Protein AF-A0A2E1ZW42-F1 (afdb_monomer)

Sequence (97 aa):
MIDSKKINEKFRSLNDRINKIEDSFGEETVQDLMTRVEVSLNSFLIDFKELSTKSFNLYWEKQESLKFENNDKIDNELDDK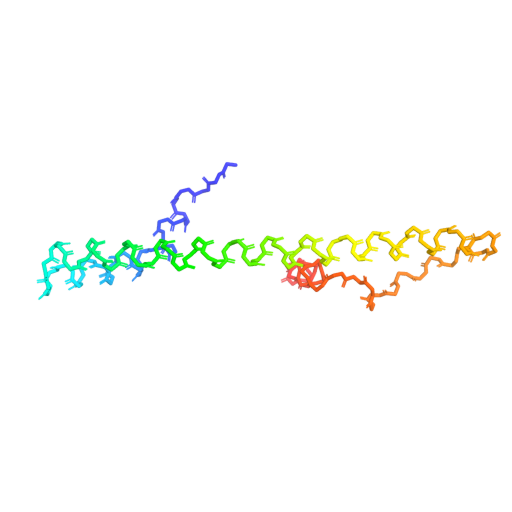NVPKFISDYNRDDSKK

pLDDT: mean 74.79, std 15.27, range [40.47, 92.5]

Radius of gyration: 22.0 Å; Cα contacts (8 Å, |Δi|>4): 14; chains: 1; bounding box: 38×26×65 Å

Foldseek 3Di:
DDDVVVVCVVCVVVVVVLVVCCVVPNPVVSVVVVVVVVVVVVVVVVVVVVVVVVLVVVLVVVVVVVVVVVPDDDDPPPPPVSDPPVVVVVVVVVVVD

Mean predicted aligned error: 14.32 Å

Solvent-accessible surface area (backbone atoms only — not comparable to full-atom values): 5767 Å² total; per-residue (Å²): 130,86,61,64,66,64,50,49,61,70,44,40,70,54,53,58,48,53,51,53,47,25,78,73,61,37,62,69,54,43,53,55,50,50,52,52,51,52,55,52,49,52,51,51,52,52,54,49,50,52,54,50,50,52,54,50,51,55,47,50,55,51,54,53,53,53,61,70,68,43,85,66,76,84,73,90,70,84,64,72,89,72,53,57,67,72,58,52,55,52,55,59,56,63,76,72,109

Secondary structure (DSSP, 8-state):
---HHHHHHHHHHHHHHHHHHHHHH-HHHHHHHHHHHHHHHHHHHHHHHHHHHHHHHHHHHHHHHHHHHTTS-------GGGS-HHHHHHHHHHTT-

Structure (mmCIF, N/CA/C/O backbone):
data_AF-A0A2E1ZW42-F1
#
_entry.id   AF-A0A2E1ZW42-F1
#
loop_
_atom_site.group_PDB
_atom_site.id
_atom_site.type_symbol
_atom_site.label_atom_id
_atom_site.label_alt_id
_atom_site.label_comp_id
_atom_site.label_asym_id
_atom_site.label_entity_id
_atom_site.label_seq_id
_atom_site.pdbx_PDB_ins_code
_atom_site.Cartn_x
_atom_site.Cartn_y
_atom_site.Cartn_z
_atom_site.occupancy
_atom_site.B_iso_or_equiv
_atom_site.auth_seq_id
_atom_site.auth_comp_id
_atom_site.auth_asym_id
_atom_site.auth_atom_id
_atom_site.pdbx_PDB_model_num
ATOM 1 N N . MET A 1 1 ? -11.634 15.282 -12.043 1.00 54.09 1 MET A N 1
ATOM 2 C CA . MET A 1 1 ? -11.901 15.641 -10.635 1.00 54.09 1 MET A CA 1
ATOM 3 C C . MET A 1 1 ? -12.192 14.351 -9.893 1.00 54.09 1 MET A C 1
ATOM 5 O O . MET A 1 1 ? -13.005 13.573 -10.374 1.00 54.09 1 MET A O 1
ATOM 9 N N . ILE A 1 2 ? -11.446 14.063 -8.830 1.00 53.91 2 ILE A N 1
ATOM 10 C CA . ILE A 1 2 ? -11.617 12.833 -8.053 1.00 53.91 2 ILE A CA 1
ATOM 11 C C . ILE A 1 2 ? -12.997 12.877 -7.377 1.00 53.91 2 ILE A C 1
ATOM 13 O O . ILE A 1 2 ? -13.345 13.880 -6.760 1.00 53.91 2 ILE A O 1
ATOM 17 N N . ASP A 1 3 ? -13.792 11.817 -7.534 1.00 79.56 3 ASP A N 1
ATOM 18 C CA . ASP A 1 3 ? -15.145 11.734 -6.977 1.00 79.56 3 ASP A CA 1
ATOM 19 C C . ASP A 1 3 ? -15.088 11.330 -5.497 1.00 79.56 3 ASP A C 1
ATOM 21 O O . ASP A 1 3 ? -15.005 10.148 -5.146 1.00 79.56 3 ASP A O 1
ATOM 25 N N . SER A 1 4 ? -15.113 12.334 -4.619 1.00 71.00 4 SER A N 1
ATOM 26 C CA . SER A 1 4 ? -15.026 12.158 -3.167 1.00 71.00 4 SER A CA 1
ATOM 27 C C . SER A 1 4 ? -16.133 11.262 -2.599 1.00 71.00 4 SER A C 1
ATOM 29 O O . SER A 1 4 ? -15.921 10.614 -1.575 1.00 71.00 4 SER A O 1
ATOM 31 N N . LYS A 1 5 ? -17.299 11.165 -3.261 1.00 75.44 5 LYS A N 1
ATOM 32 C CA . LYS A 1 5 ? -18.389 10.273 -2.831 1.00 75.44 5 LYS A CA 1
ATOM 33 C C . LYS A 1 5 ? -18.022 8.806 -3.027 1.00 75.44 5 LYS A C 1
ATOM 35 O O . LYS A 1 5 ? -18.156 8.020 -2.093 1.00 75.44 5 LYS A O 1
ATOM 40 N N . LYS A 1 6 ? -17.486 8.455 -4.199 1.00 75.12 6 LYS A N 1
ATOM 41 C CA . LYS A 1 6 ? -17.002 7.093 -4.483 1.00 75.12 6 LYS A CA 1
ATOM 42 C C . LYS A 1 6 ? -15.848 6.681 -3.579 1.00 75.12 6 LYS A C 1
ATOM 44 O O . LYS A 1 6 ? -15.750 5.514 -3.209 1.00 75.12 6 LYS A O 1
ATOM 49 N N . ILE A 1 7 ? -14.975 7.625 -3.232 1.00 70.12 7 ILE A N 1
ATOM 50 C CA . ILE A 1 7 ? -13.908 7.390 -2.255 1.00 70.12 7 ILE A CA 1
ATOM 51 C C . ILE A 1 7 ? -14.524 7.045 -0.903 1.00 70.12 7 ILE A C 1
ATOM 53 O O . ILE A 1 7 ? -14.262 5.965 -0.377 1.00 70.12 7 ILE A O 1
ATOM 57 N 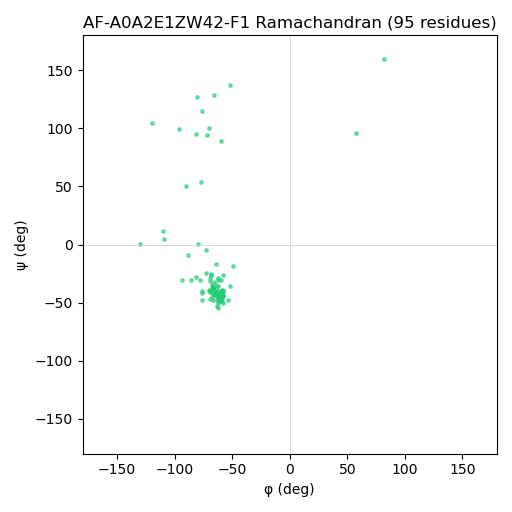N . ASN A 1 8 ? -15.404 7.900 -0.383 1.00 73.12 8 ASN A N 1
ATOM 58 C CA . ASN A 1 8 ? -16.034 7.664 0.912 1.00 73.12 8 ASN A CA 1
ATOM 59 C C . ASN A 1 8 ? -16.797 6.337 0.966 1.00 73.12 8 ASN A C 1
ATOM 61 O O . ASN A 1 8 ? -16.689 5.627 1.959 1.00 73.12 8 ASN A O 1
ATOM 65 N N . GLU A 1 9 ? -17.511 5.954 -0.094 1.00 81.38 9 GLU A N 1
ATOM 66 C CA . GLU A 1 9 ? -18.190 4.655 -0.150 1.00 81.38 9 GLU A CA 1
ATOM 67 C C . GLU A 1 9 ? -17.215 3.473 -0.100 1.00 81.38 9 GLU A C 1
ATOM 69 O O . GLU A 1 9 ? -17.447 2.525 0.650 1.00 81.38 9 GLU A O 1
ATOM 74 N N . LYS A 1 10 ? -16.100 3.533 -0.841 1.00 80.12 10 LYS A N 1
ATOM 75 C CA . LYS A 1 10 ? -15.092 2.460 -0.845 1.00 80.12 10 LYS A CA 1
ATOM 76 C C . LYS A 1 10 ? -14.367 2.320 0.492 1.00 80.12 10 LYS A C 1
ATOM 78 O O . LYS A 1 10 ? -14.071 1.200 0.901 1.00 80.12 10 LYS A O 1
ATOM 83 N N . PHE A 1 11 ? -14.096 3.432 1.173 1.00 81.69 11 PHE A N 1
ATOM 84 C CA . PHE A 1 11 ? -13.386 3.428 2.455 1.00 81.69 11 PHE A CA 1
ATOM 85 C C . PHE A 1 11 ? -14.305 3.275 3.667 1.00 81.69 11 PHE A C 1
ATOM 87 O O . PHE A 1 11 ? -13.815 3.014 4.762 1.00 81.69 11 PHE A O 1
ATOM 94 N N . ARG A 1 12 ? -15.630 3.343 3.488 1.00 83.81 12 ARG A N 1
ATOM 95 C CA . ARG A 1 12 ? -16.602 3.240 4.584 1.00 83.81 12 ARG A CA 1
ATOM 96 C C . ARG A 1 12 ? -16.405 1.990 5.435 1.00 83.81 12 ARG A C 1
ATOM 98 O O . ARG A 1 12 ? -16.301 2.099 6.646 1.00 83.81 12 ARG A O 1
ATOM 105 N N . SER A 1 13 ? -16.258 0.819 4.810 1.00 85.62 13 SER A N 1
ATOM 106 C CA . SER A 1 13 ? -16.031 -0.428 5.556 1.00 85.62 13 SER A CA 1
ATOM 107 C C . SER A 1 13 ? -14.726 -0.420 6.355 1.00 85.62 13 SER A C 1
ATOM 109 O O . SER A 1 13 ? -14.625 -1.157 7.335 1.00 85.62 13 SER A O 1
ATOM 111 N N . LEU A 1 14 ? -13.714 0.322 5.906 1.00 80.69 14 LEU A N 1
ATOM 112 C CA . LEU A 1 14 ? -12.443 0.441 6.608 1.00 80.69 14 LEU A CA 1
ATOM 113 C C . LEU A 1 14 ? -12.604 1.384 7.806 1.00 80.69 14 LEU A C 1
ATOM 115 O O . LEU A 1 14 ? -12.267 1.008 8.923 1.00 80.69 14 LEU A O 1
ATOM 119 N N . ASN A 1 15 ? -13.218 2.547 7.580 1.00 81.88 15 ASN A N 1
ATOM 120 C CA . ASN A 1 15 ? -13.515 3.535 8.616 1.00 81.88 15 ASN A CA 1
ATOM 121 C C . ASN A 1 15 ? -14.409 2.943 9.715 1.00 81.88 15 ASN A C 1
ATOM 123 O O . ASN A 1 15 ? -14.110 3.080 10.894 1.00 81.88 15 ASN A O 1
ATOM 127 N N . ASP A 1 16 ? -15.442 2.184 9.344 1.00 87.38 16 ASP A N 1
ATOM 128 C CA . ASP A 1 16 ? -16.326 1.506 10.297 1.00 87.38 16 ASP A CA 1
ATOM 129 C C . ASP A 1 16 ? -15.572 0.478 11.162 1.00 87.38 16 ASP A C 1
ATOM 131 O O . ASP A 1 16 ? -15.953 0.221 12.302 1.00 87.38 16 ASP A O 1
ATOM 135 N N . ARG A 1 17 ? -14.505 -0.143 10.638 1.00 85.19 17 ARG A N 1
ATOM 136 C CA . ARG A 1 17 ? -13.655 -1.061 11.414 1.00 85.19 17 ARG A CA 1
ATOM 137 C C . ARG A 1 17 ? -12.718 -0.308 12.349 1.00 85.19 17 ARG A C 1
ATOM 139 O O . ARG A 1 17 ? -12.545 -0.758 13.474 1.00 85.19 17 ARG A O 1
ATOM 146 N N . ILE A 1 18 ? -12.149 0.808 11.896 1.00 81.94 18 ILE A N 1
ATOM 147 C CA . ILE A 1 18 ? -11.296 1.678 12.716 1.00 81.94 18 ILE A CA 1
ATOM 148 C C . ILE A 1 18 ? -12.095 2.196 13.916 1.00 81.94 18 ILE A C 1
ATOM 150 O O . ILE A 1 18 ? -11.674 1.9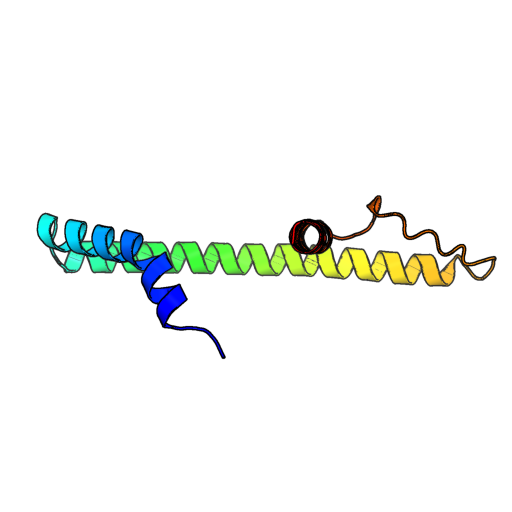83 15.048 1.00 81.94 18 ILE A O 1
ATOM 154 N N . ASN A 1 19 ? -13.302 2.717 13.681 1.00 84.69 19 ASN A N 1
ATOM 155 C CA . ASN A 1 19 ? -14.180 3.210 14.746 1.00 84.69 19 ASN A CA 1
ATOM 156 C C . ASN A 1 19 ? -14.543 2.108 15.757 1.00 84.69 19 ASN A C 1
ATOM 158 O O . ASN A 1 19 ? -14.523 2.335 16.957 1.00 84.69 19 ASN A O 1
ATOM 162 N N . LYS A 1 20 ? -14.801 0.871 15.306 1.00 87.81 20 LYS A N 1
ATOM 163 C CA . LYS A 1 20 ? -15.064 -0.252 16.229 1.00 87.81 20 LYS A CA 1
ATOM 164 C C . LYS A 1 20 ? -13.869 -0.606 17.111 1.00 87.81 20 LYS A C 1
ATOM 166 O O . LYS A 1 20 ? -14.055 -1.059 18.240 1.00 87.81 20 LYS A O 1
ATOM 171 N N . ILE A 1 21 ? -12.655 -0.479 16.578 1.00 83.69 21 ILE A N 1
ATOM 172 C CA . ILE A 1 21 ? -11.429 -0.688 17.353 1.00 83.69 21 ILE A CA 1
ATOM 173 C C . ILE A 1 21 ? -11.280 0.453 18.361 1.00 83.69 21 ILE A C 1
ATOM 175 O O . ILE A 1 21 ? -10.963 0.181 19.514 1.00 83.69 21 ILE A O 1
ATOM 179 N N . GLU A 1 22 ? -11.587 1.687 17.961 1.00 86.38 22 GLU A N 1
ATOM 180 C CA . GLU A 1 22 ? -11.592 2.860 18.841 1.00 86.38 22 GLU A CA 1
ATOM 181 C C . GLU A 1 22 ? -12.540 2.673 20.025 1.00 86.38 22 GLU A C 1
ATOM 183 O O . GLU A 1 22 ? -12.119 2.770 21.176 1.00 86.38 22 GLU A O 1
ATOM 188 N N . ASP A 1 23 ? -13.781 2.271 19.749 1.00 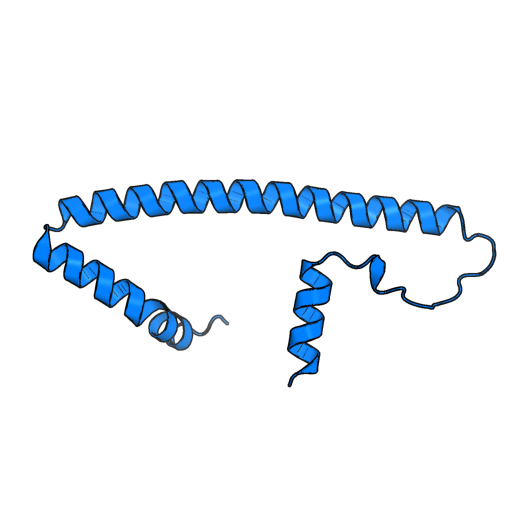89.50 23 ASP A N 1
ATOM 189 C CA . ASP A 1 23 ? -14.798 1.998 20.767 1.00 89.50 23 ASP A CA 1
ATOM 190 C C . ASP A 1 23 ? -14.370 0.888 21.747 1.00 89.50 23 ASP A C 1
ATOM 192 O O . ASP A 1 23 ? -14.780 0.880 22.907 1.00 89.50 23 ASP A O 1
ATOM 196 N N . SER A 1 24 ? -13.559 -0.071 21.284 1.00 90.38 24 SER A N 1
ATOM 197 C CA . SER A 1 24 ? -13.172 -1.259 22.062 1.00 90.38 24 SER A CA 1
ATOM 198 C C . SER A 1 24 ? -11.859 -1.094 22.833 1.00 90.38 24 SER A C 1
ATOM 200 O O . SER A 1 24 ? -11.685 -1.720 23.877 1.00 90.38 24 SER A O 1
ATOM 202 N N . PHE A 1 25 ? -10.921 -0.299 22.314 1.00 88.19 25 PHE A N 1
ATOM 203 C CA . PHE A 1 25 ? -9.536 -0.231 22.800 1.00 88.19 25 PHE A CA 1
ATOM 204 C C . PHE A 1 25 ? -9.039 1.198 23.064 1.00 88.19 25 PHE A C 1
ATOM 206 O O . PHE A 1 25 ? -7.896 1.375 23.490 1.00 88.19 25 PHE A O 1
ATOM 213 N N . GLY A 1 26 ? -9.885 2.205 22.841 1.00 89.56 26 GLY A N 1
ATOM 214 C CA . GLY A 1 26 ? -9.566 3.612 23.038 1.00 89.56 26 GLY A CA 1
ATOM 215 C C . GLY A 1 26 ? -8.801 4.242 21.872 1.00 89.56 26 GLY A C 1
ATOM 216 O O . GLY A 1 26 ? -8.147 3.569 21.070 1.00 89.56 26 GLY A O 1
ATOM 217 N N . GLU A 1 27 ? -8.872 5.569 21.816 1.00 88.44 27 GLU A N 1
ATOM 218 C CA . GLU A 1 27 ? -8.285 6.404 20.762 1.00 88.44 27 GLU A CA 1
ATOM 219 C C . GLU A 1 27 ? -6.762 6.232 20.641 1.00 88.44 27 GLU A C 1
ATOM 221 O O . GLU A 1 27 ? -6.236 6.137 19.535 1.00 88.44 27 GLU A O 1
ATOM 226 N N . GLU A 1 28 ? -6.045 6.102 21.763 1.00 88.06 28 GLU A N 1
ATOM 227 C CA . GLU A 1 28 ? -4.583 5.940 21.777 1.00 88.06 28 GLU A CA 1
ATOM 228 C C . GLU A 1 28 ? -4.129 4.691 20.999 1.00 88.06 28 GLU A C 1
ATOM 230 O O . GLU A 1 28 ? -3.217 4.756 20.172 1.00 88.06 28 GLU A O 1
ATOM 235 N N . THR A 1 29 ? -4.818 3.562 21.197 1.00 84.69 29 THR A N 1
ATOM 236 C CA . THR A 1 29 ? -4.532 2.302 20.493 1.00 84.69 29 THR A CA 1
ATOM 237 C C . THR A 1 29 ? -4.769 2.436 18.989 1.00 84.69 29 THR A C 1
ATOM 239 O O . THR A 1 29 ? -4.018 1.886 18.179 1.00 84.69 29 THR A O 1
ATOM 242 N N . VAL A 1 30 ? -5.807 3.178 18.596 1.00 87.56 30 VAL A N 1
ATOM 243 C CA . VAL A 1 30 ? -6.104 3.444 17.186 1.00 87.56 30 VAL A CA 1
ATOM 244 C C . VAL A 1 30 ? -5.057 4.357 16.560 1.00 87.56 30 VAL A C 1
ATOM 246 O O . VAL A 1 30 ? -4.633 4.088 15.439 1.00 87.56 30 VAL A O 1
ATOM 249 N N . GLN A 1 31 ? -4.581 5.377 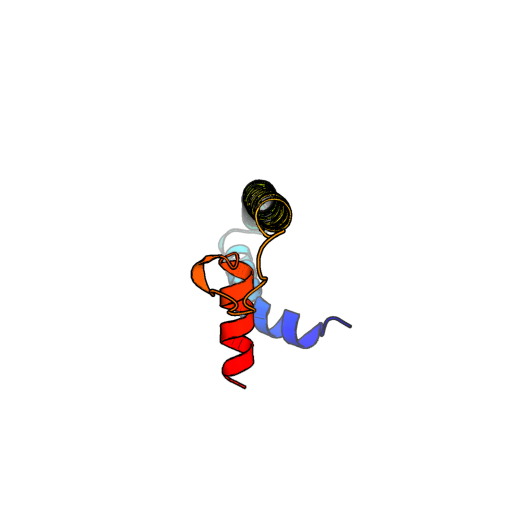17.272 1.00 86.44 31 GLN A N 1
ATOM 250 C CA . GLN A 1 31 ? -3.518 6.259 16.782 1.00 86.44 31 GLN A CA 1
ATOM 251 C C . GLN A 1 31 ? -2.195 5.508 16.559 1.00 86.44 31 GLN A C 1
ATOM 253 O O . GLN A 1 31 ? -1.557 5.680 15.515 1.00 86.44 31 GLN A O 1
ATOM 258 N N . ASP A 1 32 ? -1.804 4.610 17.471 1.00 87.62 32 ASP A N 1
ATOM 259 C CA . ASP A 1 32 ? -0.625 3.751 17.271 1.00 87.62 32 ASP A CA 1
ATOM 260 C C . ASP A 1 32 ? -0.822 2.798 16.075 1.00 87.62 32 ASP A C 1
ATOM 262 O O . ASP A 1 32 ? 0.067 2.639 15.233 1.00 87.62 32 ASP A O 1
ATOM 266 N N . LEU A 1 33 ? -2.019 2.216 15.923 1.00 86.06 33 LEU A N 1
ATOM 267 C CA . LEU A 1 33 ? -2.351 1.379 14.767 1.00 86.06 33 LEU A CA 1
ATOM 268 C C . LEU A 1 33 ? -2.258 2.158 13.447 1.00 86.06 33 LEU A C 1
ATOM 270 O O . LEU A 1 33 ? -1.649 1.669 12.493 1.00 86.06 33 LEU A O 1
ATOM 274 N N . MET A 1 34 ? -2.826 3.363 13.390 1.00 85.81 34 MET A N 1
ATOM 275 C CA . MET A 1 34 ? -2.784 4.226 12.208 1.00 85.81 34 MET A CA 1
ATOM 276 C C . MET A 1 34 ? -1.346 4.604 11.8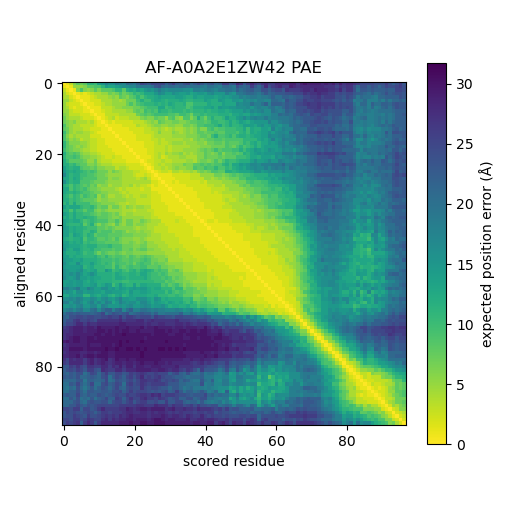53 1.00 85.81 34 MET A C 1
ATOM 278 O O . MET A 1 34 ? -0.954 4.469 10.695 1.00 85.81 34 MET A O 1
ATOM 282 N N . THR A 1 35 ? -0.527 4.939 12.851 1.00 88.94 35 THR A N 1
ATOM 283 C CA . THR A 1 35 ? 0.902 5.231 12.662 1.00 88.94 35 THR A CA 1
ATOM 284 C C . THR A 1 35 ? 1.638 4.042 12.035 1.00 88.94 35 THR A C 1
ATOM 286 O O . THR A 1 35 ? 2.405 4.192 11.082 1.00 88.94 35 THR A O 1
ATOM 289 N N . ARG A 1 36 ? 1.382 2.818 12.511 1.00 86.31 36 ARG A N 1
ATOM 290 C CA . ARG A 1 36 ? 1.998 1.601 11.949 1.00 86.31 36 ARG A CA 1
ATOM 291 C C . ARG A 1 36 ? 1.535 1.310 10.525 1.00 86.31 36 ARG A C 1
ATOM 293 O O . ARG A 1 36 ? 2.339 0.862 9.701 1.00 86.31 36 ARG A O 1
ATOM 300 N N . VAL A 1 37 ? 0.259 1.554 10.227 1.00 86.12 37 VAL A N 1
ATOM 301 C CA . VAL A 1 37 ? -0.280 1.430 8.867 1.00 86.12 37 VAL A CA 1
ATOM 302 C C . VAL A 1 37 ? 0.393 2.438 7.940 1.00 86.12 37 VAL A C 1
ATOM 304 O O . VAL A 1 37 ? 0.816 2.047 6.856 1.00 86.12 37 VAL A O 1
ATOM 307 N N . GLU A 1 38 ? 0.569 3.691 8.364 1.00 88.00 38 GLU A N 1
ATOM 308 C CA . GLU A 1 38 ? 1.266 4.716 7.579 1.00 88.00 38 GLU A CA 1
ATOM 309 C C . GLU A 1 38 ? 2.717 4.334 7.282 1.00 88.00 38 GLU A C 1
ATOM 311 O O . GLU A 1 38 ? 3.145 4.403 6.130 1.00 88.00 38 GLU A O 1
ATOM 316 N N . VAL A 1 39 ? 3.470 3.865 8.282 1.00 89.00 39 VAL A N 1
ATOM 317 C CA . VAL A 1 39 ? 4.851 3.390 8.083 1.00 89.00 39 VAL A CA 1
ATOM 318 C C . VAL A 1 39 ? 4.894 2.240 7.073 1.00 89.00 39 VAL A C 1
ATOM 320 O O . VAL A 1 39 ? 5.712 2.249 6.151 1.00 89.00 39 VAL A O 1
ATOM 323 N N . SER A 1 40 ? 3.982 1.275 7.205 1.00 88.56 40 SER A N 1
ATOM 324 C CA . SER A 1 40 ? 3.906 0.117 6.305 1.00 88.56 40 SER A CA 1
ATOM 325 C C . SER A 1 40 ? 3.534 0.526 4.877 1.00 88.56 40 SER A C 1
ATOM 327 O O . SER A 1 40 ? 4.127 0.041 3.914 1.00 88.56 40 SER A O 1
ATOM 329 N N . LEU A 1 41 ? 2.582 1.451 4.732 1.00 88.50 41 LEU A N 1
ATOM 330 C CA . LEU A 1 41 ? 2.157 1.991 3.444 1.00 88.50 41 LEU A CA 1
ATOM 331 C C . LEU A 1 41 ? 3.293 2.765 2.770 1.00 88.50 41 LEU A C 1
ATOM 333 O O . LEU A 1 41 ? 3.532 2.589 1.578 1.00 88.50 41 LEU A O 1
ATOM 337 N N . ASN A 1 42 ? 4.021 3.580 3.531 1.00 89.75 42 ASN A N 1
ATOM 338 C CA . ASN A 1 42 ? 5.168 4.323 3.022 1.00 89.75 42 ASN A CA 1
ATOM 339 C C . ASN A 1 42 ? 6.266 3.380 2.519 1.00 89.75 42 ASN A C 1
ATOM 341 O O . ASN A 1 42 ? 6.766 3.587 1.415 1.00 89.75 42 ASN A O 1
ATOM 345 N N . SER A 1 43 ? 6.588 2.318 3.267 1.00 91.81 43 SER A N 1
ATOM 346 C CA . SER A 1 43 ? 7.538 1.294 2.807 1.00 91.81 43 SER A CA 1
ATOM 347 C C . SER A 1 43 ? 7.061 0.642 1.510 1.00 91.81 43 SER A C 1
ATOM 349 O O . SER A 1 43 ? 7.804 0.600 0.535 1.00 91.81 43 SER A O 1
ATOM 351 N N . PHE A 1 44 ? 5.793 0.220 1.455 1.00 90.50 44 PHE A N 1
ATOM 352 C CA . PHE A 1 44 ? 5.216 -0.370 0.248 1.00 90.50 44 PHE A CA 1
ATOM 353 C C . PHE A 1 44 ? 5.302 0.572 -0.962 1.00 90.50 44 PHE A C 1
ATOM 355 O O . PHE A 1 44 ? 5.648 0.136 -2.058 1.00 90.50 44 PHE A O 1
ATOM 362 N N . LEU A 1 45 ? 4.998 1.861 -0.790 1.00 91.00 45 LEU A N 1
ATOM 363 C CA . LEU A 1 45 ? 5.055 2.843 -1.875 1.00 91.00 45 LEU A CA 1
ATOM 364 C C . LEU A 1 45 ? 6.489 3.105 -2.351 1.00 91.00 45 LEU A C 1
ATOM 366 O O . LEU A 1 45 ? 6.695 3.314 -3.548 1.00 91.00 45 LEU A O 1
ATOM 370 N N . ILE A 1 46 ? 7.468 3.082 -1.444 1.00 92.50 46 ILE A N 1
ATOM 371 C CA . ILE A 1 46 ? 8.892 3.182 -1.784 1.00 92.50 46 ILE A CA 1
ATOM 372 C C . ILE A 1 46 ? 9.308 1.976 -2.630 1.00 92.50 46 ILE A C 1
ATOM 374 O O . ILE A 1 46 ? 9.793 2.164 -3.748 1.00 92.50 46 ILE A O 1
ATOM 378 N N . ASP A 1 47 ? 9.023 0.763 -2.154 1.00 90.50 47 ASP A N 1
ATOM 379 C CA . ASP A 1 47 ? 9.366 -0.483 -2.847 1.00 90.50 47 ASP A CA 1
ATOM 380 C C . ASP A 1 47 ? 8.683 -0.556 -4.218 1.00 90.50 47 ASP A C 1
ATOM 382 O O . ASP A 1 47 ? 9.298 -0.880 -5.238 1.00 90.50 47 ASP A O 1
ATOM 386 N N . PHE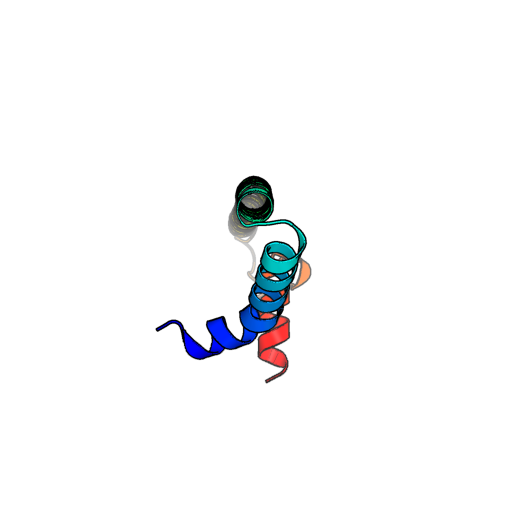 A 1 48 ? 7.400 -0.190 -4.270 1.00 89.81 48 PHE A N 1
ATOM 387 C CA . PHE A 1 48 ? 6.631 -0.136 -5.505 1.00 89.81 48 PHE A CA 1
ATOM 388 C C . PHE A 1 48 ? 7.230 0.859 -6.500 1.00 89.81 48 PHE A C 1
ATOM 390 O O . PHE A 1 48 ? 7.347 0.543 -7.688 1.00 89.81 48 PHE A O 1
ATOM 397 N N . LYS A 1 49 ? 7.620 2.055 -6.042 1.00 90.50 49 LYS A N 1
ATOM 398 C CA . LYS A 1 49 ? 8.245 3.070 -6.893 1.00 90.50 49 LYS A CA 1
ATOM 399 C C . LYS A 1 49 ? 9.565 2.565 -7.459 1.00 90.50 49 LYS A C 1
ATOM 401 O O . LYS A 1 49 ? 9.797 2.726 -8.658 1.00 90.50 49 LYS A O 1
ATOM 406 N N . GLU A 1 50 ? 10.409 1.954 -6.635 1.00 92.19 50 GLU A N 1
ATOM 407 C CA . GLU A 1 50 ? 11.699 1.419 -7.067 1.00 92.19 50 GLU A CA 1
ATOM 408 C C . GLU A 1 50 ? 11.516 0.314 -8.115 1.00 92.19 50 GLU A C 1
ATOM 410 O O . GLU A 1 50 ? 12.074 0.390 -9.214 1.00 92.19 50 GLU A O 1
ATOM 415 N N . LEU A 1 51 ? 10.653 -0.665 -7.826 1.00 90.25 51 LEU A N 1
ATOM 416 C CA . LEU A 1 51 ? 10.383 -1.788 -8.720 1.00 90.25 51 LEU A CA 1
ATOM 417 C C . LEU A 1 51 ? 9.769 -1.332 -10.051 1.00 90.25 51 LEU A C 1
ATOM 419 O O . LEU A 1 51 ? 10.164 -1.802 -11.124 1.00 90.25 51 LEU A O 1
ATOM 423 N N . SER A 1 52 ? 8.818 -0.400 -9.989 1.00 84.12 52 SER A N 1
ATOM 424 C CA . SER A 1 52 ? 8.160 0.154 -11.175 1.00 84.12 52 SER A CA 1
ATOM 425 C C . SER A 1 52 ? 9.138 0.964 -12.021 1.00 84.12 52 SER A C 1
ATOM 427 O O . SER A 1 52 ? 9.167 0.793 -13.236 1.00 84.12 52 SER A O 1
ATOM 429 N N . THR A 1 53 ? 9.992 1.777 -11.391 1.00 89.31 53 THR A N 1
ATOM 430 C CA . THR A 1 53 ? 11.037 2.549 -12.085 1.00 89.31 53 THR A CA 1
ATOM 431 C C . THR A 1 53 ? 12.012 1.619 -12.797 1.00 89.31 53 THR A C 1
ATOM 433 O O . THR A 1 53 ? 12.275 1.793 -13.984 1.00 89.31 53 THR A O 1
ATOM 436 N N . LYS A 1 54 ? 12.494 0.575 -12.112 1.00 88.06 54 LYS A N 1
ATOM 437 C CA . LYS A 1 54 ? 13.379 -0.429 -12.714 1.00 88.06 54 LYS A CA 1
ATOM 438 C C . LYS A 1 54 ? 12.722 -1.115 -13.911 1.00 88.06 54 LYS A C 1
ATOM 440 O O . LYS A 1 54 ? 13.344 -1.249 -14.959 1.00 88.06 54 LYS A O 1
ATOM 445 N N . SER A 1 55 ? 11.464 -1.523 -13.763 1.00 83.31 55 SER A N 1
ATOM 446 C CA . SER A 1 55 ? 10.705 -2.172 -14.838 1.00 83.31 55 SER A CA 1
ATOM 447 C C . SER A 1 55 ? 10.514 -1.246 -16.040 1.00 83.31 55 SER A C 1
ATOM 449 O O . SER A 1 55 ? 10.634 -1.685 -17.182 1.00 83.31 55 SER A O 1
ATOM 451 N N . PHE A 1 56 ? 10.252 0.037 -15.789 1.00 86.31 56 PHE A N 1
ATOM 452 C CA . PHE A 1 56 ? 10.091 1.044 -16.832 1.00 86.31 56 PHE A CA 1
ATOM 453 C C . PHE A 1 56 ? 11.404 1.318 -17.577 1.00 86.31 56 PHE A C 1
ATOM 455 O O . PHE A 1 56 ? 11.414 1.327 -18.806 1.00 86.31 56 PHE A O 1
ATOM 462 N N . ASN A 1 57 ? 12.516 1.462 -16.851 1.00 87.19 57 ASN A N 1
ATOM 463 C CA . ASN A 1 57 ? 13.836 1.668 -17.449 1.00 87.19 57 ASN A CA 1
ATOM 464 C C . ASN A 1 57 ? 14.241 0.481 -18.328 1.00 87.19 57 ASN A C 1
ATOM 466 O O . ASN A 1 57 ? 14.582 0.676 -19.489 1.00 87.19 57 ASN A O 1
ATOM 470 N N . LEU A 1 58 ? 14.105 -0.749 -17.817 1.00 85.75 58 LEU A N 1
ATOM 471 C CA . LEU A 1 58 ? 14.405 -1.966 -18.580 1.00 85.75 58 LEU A CA 1
ATOM 472 C C . LEU A 1 58 ? 13.572 -2.067 -19.861 1.00 85.75 58 LEU A C 1
ATOM 474 O O . LEU A 1 58 ? 14.072 -2.488 -20.903 1.00 85.75 58 LEU A O 1
ATOM 478 N N . TYR A 1 59 ? 12.294 -1.686 -19.792 1.00 82.94 59 TYR A N 1
ATOM 479 C CA . TYR A 1 59 ? 11.444 -1.639 -20.974 1.00 82.94 59 TYR A CA 1
ATOM 480 C C . TYR A 1 59 ? 11.982 -0.645 -22.006 1.00 82.94 59 TYR A C 1
ATOM 482 O O . TYR A 1 59 ? 12.092 -0.990 -23.181 1.00 82.94 59 TYR A O 1
ATOM 490 N N . TRP A 1 60 ? 12.337 0.568 -21.585 1.00 83.50 60 TRP A N 1
ATOM 491 C CA . TRP A 1 60 ? 12.777 1.602 -22.516 1.00 83.50 60 TRP A CA 1
ATOM 492 C C . TRP A 1 60 ? 14.153 1.306 -23.120 1.00 83.50 60 TRP A C 1
ATOM 494 O O . TRP A 1 60 ? 14.322 1.448 -24.327 1.00 83.50 60 TRP A O 1
ATOM 504 N N . GLU A 1 61 ? 15.093 0.783 -22.330 1.00 84.50 61 GLU A N 1
ATOM 505 C CA . GLU A 1 61 ? 16.389 0.286 -22.818 1.00 84.50 61 GLU A CA 1
ATOM 506 C C . GLU A 1 61 ? 16.210 -0.829 -23.863 1.00 84.50 61 GLU A C 1
ATOM 508 O O . GLU A 1 61 ? 16.875 -0.851 -24.906 1.00 84.50 61 GLU A O 1
ATOM 513 N N . LYS A 1 62 ? 15.258 -1.743 -23.633 1.00 81.69 62 LYS A N 1
ATOM 514 C CA . LYS A 1 62 ? 14.899 -2.776 -24.612 1.00 81.69 62 LYS A CA 1
ATOM 515 C C . LYS A 1 62 ? 14.307 -2.174 -25.890 1.00 81.69 62 LYS A C 1
ATOM 517 O O . LYS A 1 62 ? 14.636 -2.616 -26.984 1.00 81.69 62 LYS A O 1
ATOM 522 N N . GLN A 1 63 ? 13.450 -1.163 -25.778 1.00 78.62 63 GLN A N 1
ATOM 523 C CA . GLN A 1 63 ? 12.887 -0.483 -26.949 1.00 78.62 63 GLN A CA 1
ATOM 524 C C . GLN 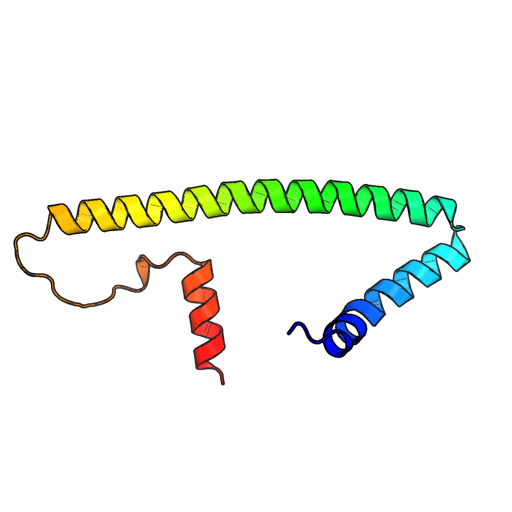A 1 63 ? 13.948 0.293 -27.740 1.00 78.62 63 GLN A C 1
ATOM 526 O O . GLN A 1 63 ? 13.907 0.303 -28.968 1.00 78.62 63 GLN A O 1
ATOM 531 N N . GLU A 1 64 ? 14.905 0.931 -27.066 1.00 77.88 64 GLU A N 1
ATOM 532 C CA . GLU A 1 64 ? 16.009 1.625 -27.732 1.00 77.88 64 GLU A CA 1
ATOM 533 C C . GLU A 1 64 ? 16.930 0.646 -28.462 1.00 77.88 64 GLU A C 1
ATOM 535 O O . GLU A 1 64 ? 17.197 0.848 -29.644 1.00 77.88 64 GLU A O 1
ATOM 540 N N . SER A 1 65 ? 17.344 -0.451 -27.822 1.00 72.56 65 SER A N 1
ATOM 541 C CA . SER A 1 65 ? 18.180 -1.479 -28.468 1.00 72.56 65 SER A CA 1
ATOM 542 C C . SER A 1 65 ? 17.521 -2.104 -29.707 1.00 72.56 65 SER A C 1
ATOM 544 O O . SER A 1 65 ? 18.181 -2.248 -30.735 1.00 72.56 65 SER A O 1
ATOM 546 N N . LEU A 1 66 ? 16.208 -2.360 -29.671 1.00 67.94 66 LEU A N 1
ATOM 547 C CA . LEU A 1 66 ? 15.451 -2.845 -30.834 1.00 67.94 66 LEU A CA 1
ATOM 548 C C . LEU A 1 66 ? 15.378 -1.823 -31.985 1.00 67.94 66 LEU A C 1
ATOM 550 O O . LEU A 1 66 ? 15.358 -2.211 -33.153 1.00 67.94 66 LEU A O 1
ATOM 554 N N . LYS A 1 67 ? 15.364 -0.513 -31.693 1.00 57.94 67 LYS A N 1
ATOM 555 C CA . LYS A 1 67 ? 15.417 0.536 -32.731 1.00 57.94 67 LYS A CA 1
ATOM 556 C C . LYS A 1 67 ? 16.772 0.605 -33.437 1.00 57.94 67 LYS A C 1
ATOM 558 O O . LYS A 1 67 ? 16.808 1.009 -34.595 1.00 57.94 67 LYS A O 1
ATOM 563 N N . PHE A 1 68 ? 17.863 0.233 -32.765 1.00 54.16 68 PHE A N 1
ATOM 564 C CA . PHE A 1 68 ? 19.202 0.207 -33.365 1.00 54.16 68 PHE A CA 1
ATOM 565 C C . PHE A 1 68 ? 19.467 -1.058 -34.198 1.00 54.16 68 PHE A C 1
ATOM 567 O O . PHE A 1 68 ? 20.229 -0.981 -35.160 1.00 54.16 68 PHE A O 1
ATOM 574 N N . GLU A 1 69 ? 18.831 -2.193 -33.883 1.00 52.22 69 GLU A N 1
ATOM 575 C CA . GLU A 1 69 ? 18.935 -3.420 -34.695 1.00 52.22 69 GLU A CA 1
ATOM 576 C C . GLU A 1 69 ? 18.063 -3.381 -35.967 1.00 52.22 69 GLU A C 1
ATOM 578 O O . GLU A 1 69 ? 18.461 -3.915 -37.000 1.00 52.22 69 GLU A O 1
ATOM 583 N N . ASN A 1 70 ? 16.926 -2.676 -35.952 1.00 47.75 70 ASN A N 1
ATOM 584 C CA . ASN A 1 70 ? 15.979 -2.624 -37.075 1.00 47.75 70 ASN A CA 1
ATOM 585 C C . ASN A 1 70 ? 16.242 -1.485 -38.084 1.00 47.75 70 ASN A C 1
ATOM 587 O O . ASN A 1 70 ? 15.319 -0.777 -38.489 1.00 47.75 70 ASN A O 1
ATOM 591 N N . ASN A 1 71 ? 17.483 -1.351 -38.566 1.00 50.06 71 ASN A N 1
ATOM 592 C CA . ASN A 1 71 ? 17.711 -0.736 -39.886 1.00 50.06 71 ASN A CA 1
ATOM 593 C C . ASN A 1 71 ? 17.295 -1.666 -41.043 1.00 50.06 71 ASN A C 1
ATOM 595 O O . ASN A 1 71 ? 17.267 -1.228 -42.190 1.00 50.06 71 ASN A O 1
ATOM 599 N N . ASP A 1 72 ? 16.891 -2.903 -40.745 1.00 47.06 72 ASP A N 1
ATOM 600 C CA . ASP A 1 72 ? 16.233 -3.801 -41.685 1.00 47.06 72 ASP A CA 1
ATOM 601 C C . ASP A 1 72 ? 14.831 -4.172 -41.170 1.00 47.06 72 ASP A C 1
ATOM 603 O O . ASP A 1 72 ? 14.673 -4.976 -40.263 1.00 47.06 72 ASP A O 1
ATOM 607 N N . LYS A 1 73 ? 13.811 -3.567 -41.795 1.00 49.69 73 LYS A N 1
ATOM 608 C CA . LYS A 1 73 ? 12.379 -3.939 -41.772 1.00 49.69 73 LYS A CA 1
ATOM 609 C C . LYS A 1 73 ? 11.701 -4.001 -40.392 1.00 49.69 73 LYS A C 1
ATOM 611 O O . LYS A 1 73 ? 11.641 -5.028 -39.730 1.00 49.69 73 LYS A O 1
ATOM 616 N N . ILE A 1 74 ? 11.048 -2.895 -40.038 1.00 46.75 74 ILE A N 1
ATOM 617 C CA . ILE A 1 74 ? 10.067 -2.830 -38.948 1.00 46.75 74 ILE A CA 1
ATOM 618 C C . ILE A 1 74 ? 8.788 -3.564 -39.391 1.00 46.75 74 ILE A C 1
ATOM 620 O O . ILE A 1 74 ? 7.929 -2.967 -40.042 1.00 46.75 74 ILE A O 1
ATOM 624 N N . ASP A 1 75 ? 8.655 -4.845 -39.045 1.00 45.78 75 ASP A N 1
ATOM 625 C CA . ASP A 1 75 ? 7.350 -5.513 -39.011 1.00 45.78 75 ASP A CA 1
ATOM 626 C C . ASP A 1 75 ? 6.604 -5.059 -37.747 1.00 45.78 75 ASP A C 1
ATOM 628 O O . ASP A 1 75 ? 7.024 -5.304 -36.616 1.00 45.78 75 ASP A O 1
ATOM 632 N N . ASN A 1 76 ? 5.493 -4.348 -37.948 1.00 48.78 76 ASN A N 1
ATOM 633 C CA . ASN A 1 76 ? 4.594 -3.864 -36.897 1.00 48.78 76 ASN A CA 1
ATOM 634 C C . ASN A 1 76 ? 3.693 -4.992 -36.355 1.00 48.78 76 ASN A C 1
ATOM 636 O O . ASN A 1 76 ? 2.472 -4.845 -36.318 1.00 48.78 76 ASN A O 1
ATOM 640 N N . GLU A 1 77 ? 4.264 -6.112 -35.920 1.00 47.78 77 GLU A N 1
ATOM 641 C CA . GLU A 1 77 ? 3.551 -7.028 -35.028 1.00 47.78 77 GLU A CA 1
ATOM 642 C C . GLU A 1 77 ? 3.961 -6.708 -33.589 1.00 47.78 77 GLU A C 1
ATOM 644 O O . GLU A 1 77 ? 5.037 -7.064 -33.113 1.00 47.78 77 GLU A O 1
ATOM 649 N N . LEU A 1 78 ? 3.099 -5.947 -32.909 1.00 49.94 78 LEU A N 1
ATOM 650 C CA . LEU A 1 78 ? 3.176 -5.653 -31.479 1.00 49.94 78 LEU A CA 1
ATOM 651 C C . LEU A 1 78 ? 3.115 -6.972 -30.690 1.00 49.94 78 LEU A C 1
ATOM 653 O O . LEU A 1 78 ? 2.041 -7.443 -30.329 1.00 49.94 78 LEU A O 1
ATOM 657 N N . ASP A 1 79 ? 4.271 -7.589 -30.444 1.00 50.62 79 ASP A N 1
ATOM 658 C CA . ASP A 1 79 ? 4.376 -8.794 -29.623 1.00 50.62 79 ASP A CA 1
ATOM 659 C C . ASP A 1 79 ? 4.096 -8.416 -28.153 1.00 50.62 79 ASP A C 1
ATOM 661 O O . ASP A 1 79 ? 4.952 -7.879 -27.439 1.00 50.62 79 ASP A O 1
ATOM 665 N N . ASP A 1 80 ? 2.867 -8.694 -27.704 1.00 55.75 80 ASP A N 1
ATOM 666 C CA . ASP A 1 80 ? 2.329 -8.466 -26.347 1.00 55.75 80 ASP A CA 1
ATOM 667 C C . ASP A 1 80 ? 3.240 -8.991 -25.220 1.00 55.75 80 ASP A C 1
ATOM 669 O O . ASP A 1 80 ? 3.138 -8.583 -24.061 1.00 55.75 80 ASP A O 1
ATOM 673 N N . LYS A 1 81 ? 4.177 -9.886 -25.546 1.00 57.25 81 LYS A N 1
ATOM 674 C CA . LYS A 1 81 ? 5.142 -10.486 -24.615 1.00 57.25 81 LYS A CA 1
ATOM 675 C C . LYS A 1 81 ? 6.115 -9.485 -23.989 1.00 57.25 81 LYS A C 1
ATOM 677 O O . LYS A 1 81 ? 6.749 -9.819 -22.990 1.00 57.25 81 LYS A O 1
ATOM 682 N N . ASN A 1 82 ? 6.248 -8.283 -24.554 1.00 55.50 82 ASN A N 1
ATOM 683 C CA . ASN A 1 82 ? 7.204 -7.270 -24.096 1.00 55.50 82 ASN A CA 1
ATOM 684 C C . ASN A 1 82 ? 6.562 -6.057 -23.413 1.00 55.50 82 ASN A C 1
ATOM 686 O O . ASN A 1 82 ? 7.273 -5.118 -23.051 1.00 55.50 82 ASN A O 1
ATOM 690 N N . VAL A 1 83 ? 5.244 -6.067 -23.214 1.00 61.75 83 VAL A N 1
ATOM 691 C CA . VAL A 1 83 ? 4.534 -4.998 -22.510 1.00 61.75 83 VAL A CA 1
ATOM 692 C C . VAL A 1 83 ? 4.685 -5.206 -20.995 1.00 61.75 83 VAL A C 1
ATOM 694 O O . VAL A 1 83 ? 4.383 -6.296 -20.499 1.00 61.75 83 VAL A O 1
ATOM 697 N N . PRO A 1 84 ? 5.141 -4.197 -20.223 1.00 63.34 84 PRO A N 1
ATOM 698 C CA . PRO A 1 84 ? 5.193 -4.282 -18.770 1.00 63.34 84 PRO A CA 1
ATOM 699 C C . PRO A 1 84 ? 3.846 -4.714 -18.194 1.00 63.34 84 PRO A C 1
ATOM 701 O O . PRO A 1 84 ? 2.801 -4.207 -18.601 1.00 63.34 84 PRO A O 1
ATOM 704 N N . LYS A 1 85 ? 3.879 -5.621 -17.213 1.00 64.81 85 LYS A N 1
ATOM 705 C CA . LYS A 1 85 ? 2.681 -6.281 -16.674 1.00 64.81 85 LYS A CA 1
ATOM 706 C C . LYS A 1 85 ? 1.573 -5.303 -16.255 1.00 64.81 85 LYS A C 1
ATOM 708 O O . LYS A 1 85 ? 0.405 -5.576 -16.467 1.00 64.81 85 LYS A O 1
ATOM 713 N N . PHE A 1 86 ? 1.930 -4.132 -15.727 1.00 66.75 86 PHE A N 1
ATOM 714 C CA . PHE A 1 86 ? 0.946 -3.120 -15.334 1.00 66.75 86 PHE A CA 1
ATOM 715 C C . PHE A 1 86 ? 0.218 -2.464 -16.525 1.00 66.75 86 PHE A C 1
ATOM 717 O O . PHE A 1 86 ? -0.944 -2.094 -16.389 1.00 66.75 86 PHE A O 1
ATOM 724 N N . ILE A 1 87 ? 0.866 -2.328 -17.689 1.00 65.06 87 ILE A N 1
ATOM 725 C CA . ILE A 1 87 ? 0.243 -1.796 -18.915 1.00 65.06 87 ILE A CA 1
ATOM 726 C C . ILE A 1 87 ? -0.658 -2.863 -19.542 1.00 65.06 87 ILE A C 1
ATOM 728 O O . ILE A 1 87 ? -1.771 -2.559 -19.967 1.00 65.06 87 ILE A O 1
ATOM 732 N N . SER A 1 88 ? -0.210 -4.121 -19.567 1.00 66.62 88 SER A N 1
ATOM 733 C CA . SER A 1 88 ? -1.035 -5.219 -20.078 1.00 66.62 88 SER A CA 1
ATOM 734 C C . SER A 1 88 ? -2.248 -5.492 -19.185 1.00 66.62 88 SER A C 1
ATOM 736 O O . SER A 1 88 ? -3.339 -5.736 -19.701 1.00 66.62 88 SER A O 1
ATOM 738 N N . ASP A 1 89 ? -2.100 -5.367 -17.865 1.00 68.25 89 ASP A N 1
ATOM 739 C CA . ASP A 1 89 ? -3.210 -5.463 -16.915 1.00 68.25 89 ASP A CA 1
ATOM 740 C C . ASP A 1 89 ? -4.204 -4.294 -17.078 1.00 68.25 89 ASP A C 1
ATOM 742 O O . ASP A 1 89 ? -5.412 -4.522 -17.044 1.00 68.25 89 ASP A O 1
ATOM 746 N N . TYR A 1 90 ? -3.730 -3.069 -17.345 1.00 66.56 90 TYR A N 1
ATOM 747 C CA . TYR A 1 90 ? -4.595 -1.913 -17.629 1.00 66.56 90 TYR A CA 1
ATOM 748 C C . TYR A 1 90 ? -5.429 -2.108 -18.909 1.00 66.56 90 TYR A C 1
ATOM 750 O O . TYR A 1 90 ? -6.649 -1.946 -18.896 1.00 66.56 90 TYR A O 1
ATOM 758 N N . ASN A 1 91 ? -4.797 -2.544 -20.002 1.00 62.84 91 ASN A N 1
ATOM 759 C CA . ASN A 1 91 ? -5.481 -2.764 -21.283 1.00 62.84 91 ASN A CA 1
ATOM 760 C C . ASN A 1 91 ? -6.465 -3.956 -21.247 1.00 62.84 91 ASN A C 1
ATOM 762 O O . ASN A 1 91 ? -7.450 -3.984 -21.992 1.00 62.84 91 ASN A O 1
ATOM 766 N N . ARG A 1 92 ? -6.234 -4.946 -20.371 1.00 64.12 92 ARG A N 1
ATOM 767 C CA . ARG A 1 92 ? -7.167 -6.068 -20.146 1.00 64.12 92 ARG A CA 1
ATOM 768 C C . ARG A 1 92 ? -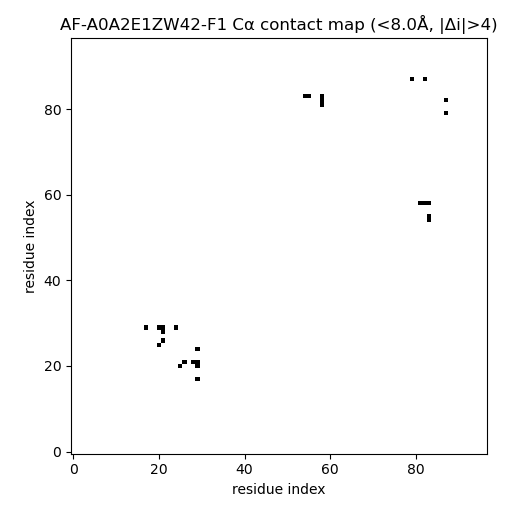8.471 -5.656 -19.466 1.00 64.12 92 ARG A C 1
ATOM 770 O O . ARG A 1 92 ? -9.470 -6.352 -19.643 1.00 64.12 92 ARG A O 1
ATOM 777 N N . ASP A 1 93 ? -8.470 -4.570 -18.700 1.00 55.75 93 ASP A N 1
ATOM 778 C CA . ASP A 1 93 ? -9.680 -4.071 -18.040 1.00 55.75 93 ASP A CA 1
ATOM 779 C C . ASP A 1 93 ? -10.512 -3.159 -18.955 1.00 55.75 93 ASP A C 1
ATOM 781 O O . ASP A 1 93 ? -11.742 -3.191 -18.886 1.00 55.75 93 ASP A O 1
ATOM 785 N N . ASP A 1 94 ? -9.881 -2.423 -19.875 1.00 53.41 94 ASP A N 1
ATOM 786 C CA . ASP A 1 94 ? -10.601 -1.613 -20.873 1.00 53.41 94 ASP A CA 1
ATOM 787 C C . ASP A 1 94 ? -11.268 -2.458 -21.971 1.00 53.41 94 ASP A C 1
ATOM 789 O O . ASP A 1 94 ? -12.282 -2.056 -22.535 1.00 53.41 94 ASP A O 1
ATOM 793 N N . SER A 1 95 ? -10.774 -3.672 -22.227 1.00 52.75 95 SER A N 1
ATOM 794 C CA . SER A 1 95 ? -11.378 -4.623 -23.177 1.00 52.75 95 SER A CA 1
ATOM 795 C C . SER A 1 95 ? -12.592 -5.387 -22.618 1.00 52.75 95 SER A C 1
ATOM 797 O O . SER A 1 95 ? -13.183 -6.209 -23.320 1.00 52.75 95 SER A O 1
ATOM 799 N N . LYS A 1 96 ? -12.990 -5.117 -21.366 1.00 49.84 96 LYS A N 1
ATOM 800 C CA . LYS A 1 96 ? -14.182 -5.689 -20.710 1.00 49.84 96 LYS A CA 1
ATOM 801 C C . LYS A 1 96 ? -15.318 -4.682 -20.480 1.00 49.84 96 LYS A C 1
ATOM 803 O O . LYS A 1 96 ? -16.258 -5.005 -19.749 1.00 49.84 96 LYS A O 1
ATOM 808 N N . LYS A 1 97 ? -15.246 -3.488 -21.072 1.00 40.47 97 LYS A N 1
ATOM 809 C CA . LYS A 1 97 ? -16.335 -2.501 -21.059 1.00 40.47 97 LYS A CA 1
ATOM 810 C C . LYS A 1 97 ? -17.078 -2.431 -22.380 1.00 40.47 97 LYS A C 1
ATOM 812 O O . LYS A 1 97 ? -16.415 -2.508 -23.433 1.00 40.47 97 LYS A O 1
#